Protein AF-A0A934T3K8-F1 (afdb_monomer)

InterPro domains:
  IPR008915 Peptidase M50 [PF02163] (15-102)

Mean predicted aligned error: 3.42 Å

Radius of gyration: 17.32 Å; Cα contacts (8 Å, |Δi|>4): 253; chains: 1; bounding box: 43×37×54 Å

pLDDT: mean 95.35, std 3.71, range [75.56, 98.81]

Sequence (171 aa):
MTFLKLALGLGLIWFIFAFLLVIHEYGHAWAMRRLGMRVDRIVIGTGPVLFRTGEDEFRLLPLIGMAISKDYAKASLEARAVAAAAGPAASLLLGLFLLLAYWLMPAWATLIAAKASLLLAAINLIPLPPFDGFTIVEASLARRGLRIDEGQRRQLFAIGIGTMVLLTLVL

Structure (mmCIF, N/CA/C/O backbone):
data_AF-A0A934T3K8-F1
#
_entry.id   AF-A0A934T3K8-F1
#
loop_
_atom_site.group_PDB
_atom_site.id
_atom_site.type_symbol
_atom_site.label_atom_id
_atom_site.label_alt_id
_atom_site.label_comp_id
_atom_site.label_asym_id
_atom_site.label_entity_id
_atom_site.label_seq_id
_atom_site.pdbx_PDB_ins_code
_atom_site.Cartn_x
_atom_site.Cartn_y
_atom_site.Cartn_z
_atom_site.occupancy
_atom_site.B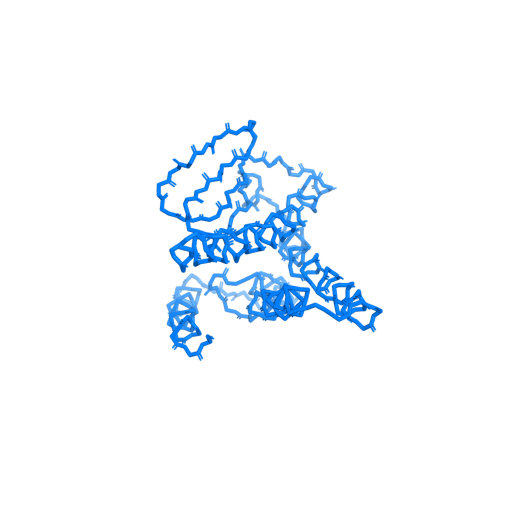_iso_or_equiv
_atom_site.auth_seq_id
_atom_site.auth_comp_id
_atom_site.auth_asym_id
_atom_site.auth_atom_id
_atom_site.pdbx_PDB_model_num
ATOM 1 N N . MET A 1 1 ? 23.163 5.063 -28.304 1.00 75.56 1 MET A N 1
ATOM 2 C CA . MET A 1 1 ? 22.525 3.767 -27.958 1.00 75.56 1 MET A CA 1
ATOM 3 C C . MET A 1 1 ? 22.451 3.517 -26.445 1.00 75.56 1 MET A C 1
ATOM 5 O O . MET A 1 1 ? 21.437 3.014 -25.984 1.00 75.56 1 MET A O 1
ATOM 9 N N . THR A 1 2 ? 23.463 3.908 -25.659 1.00 89.50 2 THR A N 1
ATOM 10 C CA . THR A 1 2 ? 23.487 3.759 -24.185 1.00 89.50 2 THR A CA 1
ATOM 11 C C . THR A 1 2 ? 22.398 4.556 -23.460 1.00 89.50 2 THR A C 1
ATOM 13 O O . THR A 1 2 ? 21.697 4.001 -22.623 1.00 89.50 2 THR A O 1
ATOM 16 N N . PHE A 1 3 ? 22.189 5.823 -23.835 1.00 91.88 3 PHE A N 1
ATOM 17 C CA . PHE A 1 3 ? 21.163 6.682 -23.229 1.00 91.88 3 PHE A CA 1
ATOM 18 C C . PHE A 1 3 ? 19.745 6.100 -23.352 1.00 91.88 3 PHE A C 1
ATOM 20 O O . PHE A 1 3 ? 19.020 6.023 -22.367 1.00 91.88 3 PHE A O 1
ATOM 27 N N . LEU A 1 4 ? 19.378 5.610 -24.541 1.00 92.19 4 LEU A N 1
ATOM 28 C CA . LEU A 1 4 ? 18.067 5.001 -24.777 1.00 92.19 4 LEU A CA 1
ATOM 29 C C . LEU A 1 4 ? 17.848 3.755 -23.904 1.00 92.19 4 LEU A C 1
ATOM 31 O O . LEU A 1 4 ? 16.783 3.599 -23.321 1.00 92.19 4 LEU A O 1
ATOM 35 N N . LYS A 1 5 ? 18.863 2.891 -23.767 1.00 90.12 5 LYS A N 1
ATOM 36 C CA . LYS A 1 5 ? 18.782 1.703 -22.901 1.00 90.12 5 LYS A CA 1
ATOM 37 C C . LYS A 1 5 ? 18.570 2.078 -21.432 1.00 90.12 5 LYS A C 1
ATOM 39 O O . LYS A 1 5 ? 17.767 1.440 -20.761 1.00 90.12 5 LYS A O 1
ATOM 44 N N . LEU A 1 6 ? 19.252 3.120 -20.952 1.00 91.25 6 LEU A N 1
ATOM 45 C CA . LEU A 1 6 ? 19.075 3.629 -19.590 1.00 91.25 6 LEU A CA 1
ATOM 46 C C . LEU A 1 6 ? 17.671 4.204 -19.378 1.00 91.25 6 LEU A C 1
ATOM 48 O O . LEU A 1 6 ? 17.013 3.848 -18.406 1.00 91.25 6 LEU A O 1
ATOM 52 N N . ALA A 1 7 ? 17.189 5.031 -20.308 1.00 93.12 7 ALA A N 1
ATOM 53 C CA . ALA A 1 7 ? 15.851 5.611 -20.236 1.00 93.12 7 ALA A CA 1
ATOM 54 C C . ALA A 1 7 ? 14.756 4.531 -20.218 1.00 93.12 7 ALA A C 1
ATOM 56 O O . ALA A 1 7 ? 13.848 4.587 -19.393 1.00 93.12 7 ALA A O 1
ATOM 57 N N . LEU A 1 8 ? 14.876 3.509 -21.072 1.00 92.88 8 LEU A N 1
ATOM 58 C CA . LEU A 1 8 ? 13.948 2.375 -21.096 1.00 92.88 8 LEU A CA 1
ATOM 59 C C . LEU A 1 8 ? 14.012 1.547 -19.805 1.00 92.88 8 LEU A C 1
ATOM 61 O O . LEU A 1 8 ? 12.973 1.147 -19.289 1.00 92.88 8 LEU A O 1
ATOM 65 N N . GLY A 1 9 ? 15.211 1.316 -19.262 1.00 92.69 9 GLY A N 1
ATOM 66 C CA . GLY A 1 9 ? 15.389 0.599 -17.998 1.00 92.69 9 GLY A CA 1
ATOM 67 C C . GLY A 1 9 ? 14.745 1.325 -16.815 1.00 92.69 9 GLY A C 1
ATOM 68 O O . GLY A 1 9 ? 13.982 0.720 -16.066 1.00 92.69 9 GLY A O 1
ATOM 69 N N . LEU A 1 10 ? 14.990 2.631 -16.684 1.00 93.19 10 LEU A N 1
ATOM 70 C CA . LEU A 1 10 ? 14.382 3.462 -15.640 1.00 93.19 10 LEU A CA 1
ATOM 71 C C . LEU A 1 10 ? 12.862 3.560 -15.807 1.00 93.19 10 LEU A C 1
ATOM 73 O O . LEU A 1 10 ? 12.135 3.448 -14.823 1.00 93.19 10 LEU A O 1
ATOM 77 N N . GLY A 1 11 ? 12.378 3.703 -17.044 1.00 95.50 11 GLY A N 1
ATOM 78 C CA . GLY A 1 11 ? 10.947 3.697 -17.348 1.00 95.50 11 GLY A CA 1
ATOM 79 C C . GLY A 1 11 ? 10.267 2.379 -16.970 1.00 95.50 11 GLY A C 1
ATOM 80 O O . GLY A 1 11 ? 9.181 2.390 -16.395 1.00 95.50 11 GLY A O 1
ATOM 81 N N . LEU A 1 12 ? 10.924 1.242 -17.217 1.00 95.75 12 LEU A N 1
ATOM 82 C CA . LEU A 1 12 ? 10.412 -0.070 -16.820 1.00 95.75 12 LEU A CA 1
ATOM 83 C C . LEU A 1 12 ? 10.366 -0.228 -15.297 1.00 95.75 12 LEU A C 1
ATOM 85 O O . LEU A 1 12 ? 9.363 -0.696 -14.766 1.00 95.75 12 LEU A O 1
ATOM 89 N N . ILE A 1 13 ? 11.419 0.188 -14.589 1.00 95.06 13 ILE A N 1
ATOM 90 C CA . ILE A 1 13 ? 11.452 0.164 -13.120 1.00 95.06 13 ILE A CA 1
ATOM 91 C C . ILE A 1 13 ? 10.317 1.020 -12.554 1.00 95.06 13 ILE A C 1
ATOM 93 O O . ILE A 1 13 ? 9.557 0.555 -11.707 1.00 95.06 13 ILE A O 1
ATOM 97 N N . TRP A 1 14 ? 10.161 2.241 -13.065 1.00 95.94 14 TRP A N 1
ATOM 98 C CA . TRP A 1 14 ? 9.079 3.138 -12.678 1.00 95.94 14 TRP A CA 1
ATOM 99 C C . TRP A 1 14 ? 7.705 2.485 -12.866 1.00 95.94 14 TRP A C 1
ATOM 101 O O . TRP A 1 14 ? 6.887 2.493 -11.947 1.00 95.94 14 TRP A O 1
ATOM 111 N N . PHE A 1 15 ? 7.478 1.861 -14.026 1.00 97.00 15 PHE A N 1
ATOM 112 C CA . PHE A 1 15 ? 6.218 1.187 -14.331 1.00 97.00 15 PHE A CA 1
ATOM 113 C C . PHE A 1 15 ? 5.952 0.009 -13.389 1.00 97.00 15 PHE A C 1
ATOM 115 O O . PHE A 1 15 ? 4.824 -0.151 -12.929 1.00 97.00 15 PHE A O 1
ATOM 122 N N . ILE A 1 16 ? 6.981 -0.778 -13.055 1.00 97.50 16 ILE A N 1
ATOM 123 C CA . ILE A 1 16 ? 6.872 -1.870 -12.080 1.00 97.50 16 ILE A CA 1
ATOM 124 C C . ILE A 1 16 ? 6.397 -1.318 -10.734 1.00 97.50 16 ILE A C 1
ATOM 126 O O . ILE A 1 16 ? 5.367 -1.760 -10.238 1.00 97.50 16 ILE A O 1
ATOM 130 N N . PHE A 1 17 ? 7.085 -0.329 -10.158 1.00 97.19 17 PHE A N 1
ATOM 131 C CA . PHE A 1 17 ? 6.705 0.216 -8.850 1.00 97.19 17 PHE A CA 1
ATOM 132 C C . PHE A 1 17 ? 5.311 0.856 -8.856 1.00 97.19 17 PHE A C 1
ATOM 134 O O . PHE A 1 17 ? 4.526 0.617 -7.938 1.00 97.19 17 PHE A O 1
ATOM 141 N N . ALA A 1 18 ? 4.965 1.605 -9.908 1.00 97.56 18 ALA A N 1
ATOM 142 C CA . ALA A 1 18 ? 3.631 2.182 -10.055 1.00 97.56 18 ALA A CA 1
ATOM 143 C C . ALA A 1 18 ? 2.550 1.090 -10.117 1.00 97.56 18 ALA A C 1
ATOM 145 O O . ALA A 1 18 ? 1.527 1.200 -9.446 1.00 97.56 18 ALA A O 1
ATOM 146 N N . PHE A 1 19 ? 2.793 0.013 -10.867 1.00 98.38 19 PHE A N 1
ATOM 147 C CA . PHE A 1 19 ? 1.878 -1.122 -10.967 1.00 98.38 19 PHE A CA 1
ATOM 148 C C . PHE A 1 19 ? 1.700 -1.851 -9.628 1.00 98.38 19 PHE A C 1
ATOM 150 O O . PHE A 1 19 ? 0.575 -2.171 -9.247 1.00 98.38 19 PHE A O 1
ATOM 157 N N . LEU A 1 20 ? 2.786 -2.077 -8.882 1.00 98.56 20 LEU A N 1
ATOM 158 C CA . LEU A 1 20 ? 2.720 -2.707 -7.561 1.00 98.56 20 LEU A CA 1
ATOM 159 C C . LEU A 1 20 ? 1.900 -1.872 -6.569 1.00 98.56 20 LEU A C 1
ATOM 161 O O . LEU A 1 20 ? 1.058 -2.427 -5.862 1.00 98.56 20 LEU A O 1
ATOM 165 N N . LEU A 1 21 ? 2.099 -0.547 -6.559 1.00 98.19 21 LEU A N 1
ATOM 166 C CA . LEU A 1 21 ? 1.293 0.370 -5.751 1.00 98.19 21 LEU A CA 1
ATOM 167 C C . LEU A 1 21 ? -0.176 0.356 -6.171 1.00 98.19 21 LEU A C 1
ATOM 169 O O . LEU A 1 21 ? -1.040 0.308 -5.306 1.00 98.19 21 LEU A O 1
ATOM 173 N N . VAL A 1 22 ? -0.480 0.336 -7.474 1.00 98.50 22 VAL A N 1
ATOM 174 C CA . VAL A 1 22 ? -1.869 0.213 -7.947 1.00 98.50 22 VAL A CA 1
ATOM 175 C C . VAL A 1 22 ? -2.526 -1.022 -7.346 1.00 98.50 22 VAL A C 1
ATOM 177 O O . VAL A 1 22 ? -3.590 -0.901 -6.750 1.00 98.50 22 VAL A O 1
ATOM 180 N N . ILE A 1 23 ? -1.896 -2.196 -7.442 1.00 98.75 23 ILE A N 1
ATOM 181 C CA . ILE A 1 23 ? -2.482 -3.430 -6.900 1.00 98.75 23 ILE A CA 1
ATOM 182 C C . ILE A 1 23 ? -2.655 -3.354 -5.376 1.00 98.75 23 ILE A C 1
ATOM 184 O O . ILE A 1 23 ? -3.680 -3.802 -4.860 1.00 98.75 23 ILE A O 1
ATOM 188 N N . HIS A 1 24 ? -1.699 -2.754 -4.665 1.00 98.69 24 HIS A N 1
ATOM 189 C CA . HIS A 1 24 ? -1.775 -2.544 -3.220 1.00 98.69 24 HIS A CA 1
ATOM 190 C C . HIS A 1 24 ? -2.952 -1.636 -2.826 1.00 98.69 24 HIS A C 1
ATOM 192 O O . HIS A 1 24 ? -3.851 -2.053 -2.094 1.00 98.69 24 HIS A O 1
ATOM 198 N N . GLU A 1 25 ? -3.008 -0.423 -3.377 1.00 98.62 25 GLU A N 1
ATOM 199 C CA . GLU A 1 25 ? -4.039 0.562 -3.041 1.00 98.62 25 GLU A CA 1
ATOM 200 C C . GLU A 1 25 ? -5.435 0.122 -3.487 1.00 98.62 25 GLU A C 1
ATOM 202 O O . GLU A 1 25 ? -6.430 0.351 -2.794 1.00 98.62 25 GLU A O 1
ATOM 207 N N . TYR A 1 26 ? -5.529 -0.582 -4.617 1.00 98.56 26 TYR A N 1
ATOM 208 C CA . TYR A 1 26 ? -6.790 -1.174 -5.048 1.00 98.56 26 TYR A CA 1
ATOM 209 C C . TYR A 1 26 ? -7.239 -2.327 -4.147 1.00 98.56 26 TYR A C 1
ATOM 211 O O . TYR A 1 26 ? -8.446 -2.536 -4.020 1.00 98.56 26 TYR A O 1
ATOM 219 N N . GLY A 1 27 ? -6.321 -3.034 -3.480 1.00 98.62 27 GLY A N 1
ATOM 220 C CA . GLY A 1 27 ? -6.653 -3.999 -2.431 1.00 98.62 27 GLY A CA 1
ATOM 221 C C . GLY A 1 27 ? -7.423 -3.335 -1.288 1.00 98.62 27 GLY A C 1
ATOM 222 O O . GLY A 1 27 ? -8.528 -3.771 -0.945 1.00 98.62 27 GLY A O 1
ATOM 223 N N . HIS A 1 28 ? -6.902 -2.220 -0.769 1.00 98.56 28 HIS A N 1
ATOM 224 C CA . HIS A 1 28 ? -7.598 -1.403 0.229 1.00 98.56 28 HIS A CA 1
ATOM 225 C C . HIS A 1 28 ? -8.948 -0.900 -0.282 1.00 98.56 28 HIS A C 1
ATOM 227 O O . HIS A 1 28 ? -9.977 -1.127 0.356 1.00 98.56 28 HIS A O 1
ATOM 233 N N . ALA A 1 29 ? -8.962 -0.252 -1.450 1.00 98.56 29 ALA A N 1
ATOM 234 C CA . ALA A 1 29 ? -10.168 0.331 -2.029 1.00 98.56 29 ALA A CA 1
ATOM 235 C C . ALA A 1 29 ? -11.261 -0.723 -2.268 1.00 98.56 29 ALA A C 1
ATOM 237 O O . ALA A 1 29 ? -12.443 -0.471 -2.024 1.00 98.56 29 ALA A O 1
ATOM 238 N N . TRP A 1 30 ? -10.883 -1.924 -2.711 1.00 98.56 30 TRP A N 1
ATOM 239 C CA . TRP A 1 30 ? -11.807 -3.040 -2.880 1.00 98.56 30 TRP A CA 1
ATOM 240 C C . TRP A 1 30 ? -12.452 -3.440 -1.552 1.00 98.56 30 TRP A C 1
ATOM 242 O O . TRP A 1 30 ? -13.681 -3.509 -1.470 1.00 98.56 30 TRP A O 1
ATOM 252 N N . ALA A 1 31 ? -11.655 -3.645 -0.501 1.00 98.62 31 ALA A N 1
ATOM 253 C CA . ALA A 1 31 ? -12.179 -4.001 0.814 1.00 98.62 31 ALA A CA 1
ATOM 254 C C . ALA A 1 31 ? -13.054 -2.883 1.397 1.00 98.62 31 ALA A C 1
ATOM 256 O O . ALA A 1 31 ? -14.132 -3.164 1.921 1.00 98.62 31 ALA A O 1
ATOM 257 N N . MET A 1 32 ? -12.656 -1.618 1.230 1.00 98.44 32 MET A N 1
ATOM 258 C CA . MET A 1 32 ? -13.455 -0.467 1.652 1.00 98.44 32 MET A CA 1
ATOM 259 C C . MET A 1 32 ? -14.849 -0.478 1.015 1.00 98.44 32 MET A C 1
ATOM 261 O O . MET A 1 32 ? -15.852 -0.425 1.728 1.00 98.44 32 MET A O 1
ATOM 265 N N . ARG A 1 33 ? -14.921 -0.637 -0.314 1.00 98.06 33 ARG A N 1
ATOM 266 C CA . ARG A 1 33 ? -16.192 -0.703 -1.056 1.00 98.06 33 ARG A CA 1
ATOM 267 C C . ARG A 1 33 ? -17.064 -1.872 -0.594 1.00 98.06 33 ARG A C 1
ATOM 269 O O . ARG A 1 33 ? -18.272 -1.715 -0.443 1.00 98.06 33 ARG A O 1
ATOM 276 N N . ARG A 1 34 ? -16.467 -3.041 -0.325 1.00 98.31 34 ARG A N 1
ATOM 277 C CA . ARG A 1 34 ? -17.188 -4.222 0.193 1.00 98.31 34 ARG A CA 1
ATOM 278 C C . ARG A 1 34 ? -17.738 -4.029 1.604 1.00 98.31 34 ARG A C 1
ATOM 280 O O . ARG A 1 34 ? -18.741 -4.645 1.943 1.00 98.31 34 ARG A O 1
ATOM 287 N N . LEU A 1 35 ? -17.106 -3.173 2.399 1.00 97.94 35 LEU A N 1
ATOM 288 C CA . LEU A 1 35 ? -17.539 -2.805 3.747 1.00 97.94 35 LEU A CA 1
ATOM 289 C C . LEU A 1 35 ? -18.515 -1.615 3.755 1.00 97.94 35 LEU A C 1
ATOM 291 O O . LEU A 1 35 ? -18.839 -1.100 4.822 1.00 97.94 35 LEU A O 1
ATOM 295 N N . GLY A 1 36 ? -18.979 -1.168 2.583 1.00 97.19 36 GLY A N 1
ATOM 296 C CA . GLY A 1 36 ? -19.940 -0.072 2.451 1.00 97.19 36 GLY A CA 1
ATOM 297 C C . GLY A 1 36 ? -19.335 1.329 2.576 1.00 97.19 36 GLY A C 1
ATOM 298 O O . GLY A 1 36 ? -20.084 2.298 2.643 1.00 97.19 36 GLY A O 1
ATOM 299 N N . MET A 1 37 ? -18.005 1.458 2.597 1.00 97.88 37 MET A N 1
ATOM 300 C CA . MET A 1 37 ? -17.331 2.759 2.569 1.00 97.88 37 MET A CA 1
ATOM 301 C C . MET A 1 37 ? -17.215 3.270 1.132 1.00 97.88 37 MET A C 1
ATOM 303 O O . MET A 1 37 ? -16.871 2.515 0.216 1.00 97.88 37 MET A O 1
ATOM 307 N N . ARG A 1 38 ? -17.424 4.574 0.929 1.00 97.06 38 ARG A N 1
ATOM 308 C CA . ARG A 1 38 ? -17.116 5.219 -0.350 1.00 97.06 38 ARG A CA 1
ATOM 309 C C . ARG A 1 38 ? -15.617 5.490 -0.455 1.00 97.06 38 ARG A C 1
ATOM 311 O O . ARG A 1 38 ? -15.037 6.077 0.453 1.00 97.06 38 ARG A O 1
ATOM 318 N N . VAL A 1 39 ? -14.999 5.117 -1.571 1.00 97.94 39 VAL A N 1
ATOM 319 C CA . VAL A 1 39 ? -13.617 5.509 -1.888 1.00 97.94 39 VAL A CA 1
ATOM 320 C C . VAL A 1 39 ? -13.665 6.866 -2.585 1.00 97.94 39 VAL A C 1
ATOM 322 O O . VAL A 1 39 ? -14.354 7.029 -3.584 1.00 97.94 39 VAL A O 1
ATOM 325 N N . ASP A 1 40 ? -13.003 7.870 -2.015 1.00 97.62 40 ASP A N 1
ATOM 326 C CA . ASP A 1 40 ? -13.014 9.240 -2.537 1.00 97.62 40 ASP A CA 1
ATOM 327 C C . ASP A 1 40 ? -11.835 9.512 -3.474 1.00 97.62 40 ASP A C 1
ATOM 329 O O . ASP A 1 40 ? -11.950 10.330 -4.390 1.00 97.62 40 ASP A O 1
ATOM 333 N N . ARG A 1 41 ? -10.681 8.892 -3.201 1.00 97.88 41 ARG A N 1
ATOM 334 C CA . ARG A 1 41 ? -9.467 9.043 -4.007 1.00 97.88 41 ARG A CA 1
ATOM 335 C C . ARG A 1 41 ? -8.521 7.867 -3.810 1.00 97.88 41 ARG A C 1
ATOM 337 O O . ARG A 1 41 ? -8.355 7.406 -2.685 1.00 97.88 41 ARG A O 1
ATOM 344 N N . ILE A 1 42 ? -7.850 7.457 -4.876 1.00 98.38 42 ILE A N 1
ATOM 345 C CA . ILE A 1 42 ? -6.730 6.519 -4.859 1.00 98.38 42 ILE A CA 1
ATOM 346 C C . ILE A 1 42 ? -5.513 7.270 -5.394 1.00 98.38 42 ILE A C 1
ATOM 348 O O . ILE A 1 42 ? -5.481 7.686 -6.549 1.00 98.38 42 ILE A O 1
ATOM 352 N N . VAL A 1 43 ? -4.526 7.515 -4.538 1.00 98.31 43 VAL A N 1
ATOM 353 C CA . VAL A 1 43 ? -3.295 8.219 -4.908 1.00 98.31 43 VAL A CA 1
ATOM 354 C C . VAL A 1 43 ? -2.194 7.196 -5.124 1.00 98.31 43 VAL A C 1
ATOM 356 O O . VAL A 1 43 ? -1.890 6.427 -4.219 1.00 98.31 43 VAL A O 1
ATOM 359 N N . ILE A 1 44 ? -1.576 7.221 -6.301 1.00 98.12 44 ILE A N 1
ATOM 360 C CA . ILE A 1 44 ? -0.446 6.367 -6.658 1.00 98.12 44 ILE A CA 1
ATOM 361 C C . ILE A 1 44 ? 0.796 7.243 -6.794 1.00 98.12 44 ILE A C 1
ATOM 363 O O . ILE A 1 44 ? 0.939 8.010 -7.750 1.00 98.12 44 ILE A O 1
ATOM 367 N N . GLY A 1 45 ? 1.706 7.126 -5.833 1.00 96.25 45 GLY A N 1
ATOM 368 C CA . GLY A 1 45 ? 2.968 7.850 -5.803 1.00 96.25 45 GLY A CA 1
ATOM 369 C C . GLY A 1 45 ? 2.936 9.166 -5.019 1.00 96.25 45 GLY A C 1
ATOM 370 O O . GLY A 1 45 ? 1.967 9.532 -4.356 1.00 96.25 45 GLY A O 1
ATOM 371 N N . THR A 1 46 ? 4.032 9.915 -5.124 1.00 95.50 46 THR A N 1
ATOM 372 C CA . THR A 1 46 ? 4.288 11.209 -4.484 1.00 95.50 46 THR A CA 1
ATOM 373 C C . THR A 1 46 ? 4.883 12.208 -5.483 1.00 95.50 46 THR A C 1
ATOM 375 O O . THR A 1 46 ? 5.217 11.868 -6.620 1.00 95.50 46 THR A O 1
ATOM 378 N N . GLY A 1 47 ? 4.990 13.477 -5.077 1.00 94.94 47 GLY A N 1
ATOM 379 C CA . GLY A 1 47 ? 5.503 14.549 -5.934 1.00 94.94 47 GLY A CA 1
ATOM 380 C C . GLY A 1 47 ? 4.450 15.123 -6.896 1.00 94.94 47 GLY A C 1
ATOM 381 O O . GLY A 1 47 ? 3.247 15.041 -6.605 1.00 94.94 47 GLY A O 1
ATOM 382 N N . PRO A 1 48 ? 4.881 15.749 -8.011 1.00 97.12 48 PRO A N 1
ATOM 383 C CA . PRO A 1 48 ? 3.987 16.373 -8.984 1.00 97.12 48 PRO A CA 1
ATOM 384 C C . PRO A 1 48 ? 2.950 15.393 -9.535 1.00 97.12 48 PRO A C 1
ATOM 386 O O . PRO A 1 48 ? 3.252 14.225 -9.782 1.00 97.12 48 PRO A O 1
ATOM 389 N N . VAL A 1 49 ? 1.726 15.882 -9.735 1.00 97.56 49 VAL A N 1
ATOM 390 C CA . VAL A 1 49 ? 0.650 15.111 -10.368 1.00 97.56 49 VAL A CA 1
ATOM 391 C C . VAL A 1 49 ? 0.966 14.960 -11.851 1.00 97.56 49 VAL A C 1
ATOM 393 O O . VAL A 1 49 ? 1.202 15.957 -12.528 1.00 97.56 49 VAL A O 1
ATOM 396 N N . LEU A 1 50 ? 0.955 13.723 -12.341 1.00 97.06 50 LEU A N 1
ATOM 397 C CA . LEU A 1 50 ? 1.080 13.423 -13.765 1.00 97.06 50 LEU A CA 1
ATOM 398 C C . LEU A 1 50 ? -0.281 13.539 -14.444 1.00 97.06 50 LEU A C 1
ATOM 400 O O . LEU A 1 50 ? -0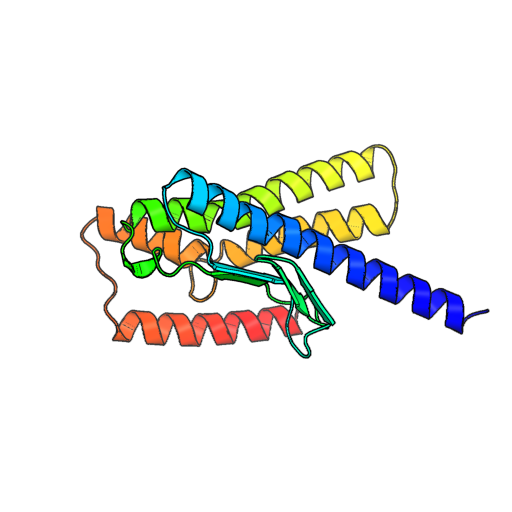.439 14.280 -15.409 1.00 97.06 50 LEU A O 1
ATOM 404 N N . PHE A 1 51 ? -1.273 12.822 -13.916 1.00 96.94 51 PHE A N 1
ATOM 405 C CA . PHE A 1 51 ? -2.644 12.857 -14.410 1.00 96.94 51 PHE A CA 1
ATOM 406 C C . PHE A 1 51 ? -3.635 12.399 -13.334 1.00 96.94 51 PHE A C 1
ATOM 408 O O . PHE A 1 51 ? -3.266 11.793 -12.325 1.00 96.94 51 PHE A O 1
ATOM 415 N N . ARG A 1 52 ? -4.915 12.703 -13.563 1.00 97.31 52 ARG A N 1
ATOM 416 C CA . ARG A 1 52 ? -6.047 12.243 -12.752 1.00 97.31 52 ARG A CA 1
ATOM 417 C C . ARG A 1 52 ? -7.110 11.642 -13.655 1.00 97.31 52 ARG A C 1
ATOM 419 O O . ARG A 1 52 ? -7.388 12.203 -14.713 1.00 97.31 52 ARG A O 1
ATOM 426 N N . THR A 1 53 ? -7.714 10.543 -13.225 1.00 96.00 53 THR A N 1
ATOM 427 C CA . THR A 1 53 ? -8.818 9.895 -13.937 1.00 96.00 53 THR A CA 1
ATOM 428 C C . THR A 1 53 ? -9.819 9.334 -12.933 1.00 96.00 53 THR A C 1
ATOM 430 O O . THR A 1 53 ? -9.505 8.429 -12.171 1.00 96.00 53 THR A O 1
ATOM 433 N N . GLY A 1 54 ? -11.026 9.902 -12.884 1.00 95.06 54 GLY A N 1
ATOM 434 C CA . GLY A 1 54 ? -12.030 9.510 -11.890 1.00 95.06 54 GLY A CA 1
ATOM 435 C C . GLY A 1 54 ? -11.528 9.669 -10.448 1.00 95.06 54 GLY A C 1
ATOM 436 O O . GLY A 1 54 ? -11.214 10.779 -10.017 1.00 95.06 54 GLY A O 1
ATOM 437 N N . GLU A 1 55 ? -11.476 8.555 -9.713 1.00 95.00 55 GLU A N 1
ATOM 438 C CA . GLU A 1 55 ? -10.969 8.487 -8.334 1.00 95.00 55 GLU A CA 1
ATOM 439 C C . GLU A 1 55 ? -9.431 8.405 -8.271 1.00 95.00 55 GLU A C 1
ATOM 441 O O . GLU A 1 55 ? -8.859 8.633 -7.206 1.00 95.00 55 GLU A O 1
ATOM 446 N N . ASP A 1 56 ? -8.748 8.126 -9.385 1.00 97.75 56 ASP A N 1
ATOM 447 C CA . ASP A 1 56 ? -7.306 7.887 -9.413 1.00 97.75 56 ASP A CA 1
ATOM 448 C C . ASP A 1 56 ? -6.486 9.166 -9.631 1.00 97.75 56 ASP A C 1
ATOM 450 O O . ASP A 1 56 ? -6.769 9.990 -10.508 1.00 97.75 56 ASP A O 1
ATOM 454 N N . GLU A 1 57 ? -5.401 9.301 -8.872 1.00 98.12 57 GLU A N 1
ATOM 455 C CA . GLU A 1 57 ? -4.397 10.353 -9.005 1.00 98.12 57 GLU A CA 1
ATOM 456 C C . GLU A 1 57 ? -2.996 9.742 -9.080 1.00 98.12 57 GLU A C 1
ATOM 458 O O . GLU A 1 57 ? -2.466 9.260 -8.080 1.00 98.12 57 GLU A O 1
ATOM 463 N N . PHE A 1 58 ? -2.375 9.813 -10.257 1.00 97.88 58 PHE A N 1
ATOM 464 C CA . PHE A 1 58 ? -1.020 9.315 -10.481 1.00 97.88 58 PHE A CA 1
ATOM 465 C C . PHE A 1 58 ? -0.007 10.447 -10.352 1.00 97.88 58 PHE A C 1
ATOM 467 O O . PHE A 1 58 ? -0.166 11.526 -10.935 1.00 97.88 58 PHE A O 1
ATOM 474 N N . ARG A 1 59 ? 1.058 10.198 -9.593 1.00 97.81 59 ARG A N 1
ATOM 475 C CA . ARG A 1 59 ? 2.135 11.153 -9.329 1.00 97.81 59 ARG A CA 1
ATOM 476 C C . ARG A 1 59 ? 3.480 10.620 -9.806 1.00 97.81 59 ARG A C 1
ATOM 478 O O . ARG A 1 59 ? 3.643 9.433 -10.074 1.00 97.81 59 ARG A O 1
ATOM 485 N N . LEU A 1 60 ? 4.441 11.529 -9.932 1.00 96.62 60 LEU A N 1
ATOM 486 C CA . LEU A 1 60 ? 5.726 11.255 -10.568 1.00 96.62 60 LEU A CA 1
ATOM 487 C C . LEU A 1 60 ? 6.550 10.167 -9.867 1.00 96.62 60 LEU A C 1
ATOM 489 O O . LEU A 1 60 ? 7.237 9.420 -10.552 1.00 96.62 60 LEU A O 1
ATOM 493 N N . LEU A 1 61 ? 6.534 10.081 -8.537 1.00 95.75 61 LEU A N 1
ATOM 494 C CA . LEU A 1 61 ? 7.405 9.168 -7.791 1.00 95.75 61 LEU A CA 1
ATOM 495 C C . LEU A 1 61 ? 6.592 8.009 -7.198 1.00 95.75 61 LEU A C 1
ATOM 497 O O . LEU A 1 61 ? 5.886 8.227 -6.217 1.00 95.75 61 LEU A O 1
ATOM 501 N N . PRO A 1 62 ? 6.673 6.777 -7.728 1.00 94.12 62 PRO A N 1
ATOM 502 C CA . PRO A 1 62 ? 5.852 5.651 -7.287 1.00 94.12 62 PRO A CA 1
ATOM 503 C C . PRO A 1 62 ? 6.430 5.017 -6.012 1.00 94.12 62 PRO A C 1
ATOM 505 O O . PRO A 1 62 ? 6.889 3.881 -6.022 1.00 94.12 62 PRO A O 1
ATOM 508 N N . LEU A 1 63 ? 6.445 5.783 -4.918 1.00 89.69 63 LEU A N 1
ATOM 509 C CA . LEU A 1 63 ? 7.041 5.385 -3.638 1.00 89.69 63 LEU A CA 1
ATOM 510 C C . LEU A 1 63 ? 6.002 5.113 -2.545 1.00 89.69 63 LEU A C 1
ATOM 512 O O . LEU A 1 63 ? 6.167 4.187 -1.763 1.00 89.69 63 LEU A O 1
ATOM 516 N N . ILE A 1 64 ? 4.944 5.924 -2.483 1.00 91.81 64 ILE A N 1
ATOM 517 C CA . ILE A 1 64 ? 3.890 5.847 -1.460 1.00 91.81 64 ILE A CA 1
ATOM 518 C C . ILE A 1 64 ? 2.541 5.903 -2.172 1.00 91.81 64 ILE A C 1
ATOM 520 O O . ILE A 1 64 ? 2.408 6.647 -3.142 1.00 91.81 64 ILE A O 1
ATOM 524 N N . GLY A 1 65 ? 1.554 5.146 -1.702 1.00 95.12 65 GLY A N 1
ATOM 525 C CA . GLY A 1 65 ? 0.171 5.224 -2.162 1.00 95.12 65 GLY A CA 1
ATOM 526 C C . GLY A 1 65 ? -0.791 5.532 -1.016 1.00 95.12 65 GLY A C 1
ATOM 527 O O . GLY A 1 65 ? -0.407 5.497 0.153 1.00 95.12 65 GLY A O 1
ATOM 528 N N . MET A 1 66 ? -2.016 5.940 -1.359 1.00 96.94 66 MET A N 1
ATOM 529 C CA . MET A 1 66 ? -3.091 6.153 -0.386 1.00 96.94 66 MET A CA 1
ATOM 530 C C . MET A 1 66 ? -4.473 5.885 -0.992 1.00 96.94 66 MET A C 1
ATOM 532 O O . MET A 1 66 ? -4.908 6.613 -1.890 1.00 96.94 66 MET A O 1
ATOM 536 N N . ALA A 1 67 ? -5.221 4.949 -0.414 1.00 97.50 67 ALA A N 1
ATOM 537 C CA . ALA A 1 67 ? -6.668 4.831 -0.578 1.00 97.50 67 ALA A CA 1
ATOM 538 C C . ALA A 1 67 ? -7.407 5.690 0.468 1.00 97.50 67 ALA A C 1
ATOM 540 O O . ALA A 1 67 ? -7.366 5.430 1.671 1.00 97.50 67 ALA A O 1
ATOM 541 N N . ILE A 1 68 ? -8.099 6.735 0.013 1.00 97.44 68 ILE A N 1
ATOM 542 C CA . ILE A 1 68 ? -8.744 7.738 0.867 1.00 97.44 68 ILE A CA 1
ATOM 543 C C . ILE A 1 68 ? -10.258 7.527 0.869 1.00 97.44 68 ILE A C 1
ATOM 545 O O . ILE A 1 68 ? -10.896 7.499 -0.184 1.00 97.44 68 ILE A O 1
ATOM 549 N N . SER A 1 69 ? -10.839 7.461 2.068 1.00 97.44 69 SER A N 1
ATOM 550 C CA . SER A 1 69 ? -12.284 7.421 2.294 1.00 97.44 69 SER A CA 1
ATOM 551 C C . SER A 1 69 ? -12.671 8.286 3.496 1.00 97.44 69 SER A C 1
ATOM 553 O O . SER A 1 69 ? -12.136 8.121 4.594 1.00 97.44 69 SER A O 1
ATOM 555 N N . LYS A 1 70 ? -13.640 9.188 3.320 1.00 96.38 70 LYS A N 1
ATOM 556 C CA . LYS A 1 70 ? -14.238 9.991 4.403 1.00 96.38 70 LYS A CA 1
ATOM 557 C C . LYS A 1 70 ? -15.033 9.148 5.398 1.00 96.38 70 LYS A C 1
ATOM 559 O O . LYS A 1 70 ? -15.214 9.562 6.544 1.00 96.38 70 LYS A O 1
ATOM 564 N N . ASP A 1 71 ? -15.495 7.975 4.976 1.00 96.38 71 ASP A N 1
ATOM 565 C CA . ASP A 1 71 ? -16.238 7.047 5.827 1.00 96.38 71 ASP A CA 1
ATOM 566 C C . ASP A 1 71 ? -15.305 6.211 6.712 1.00 96.38 71 ASP A C 1
ATOM 568 O O . ASP A 1 71 ? -15.743 5.669 7.727 1.00 96.38 71 ASP A O 1
ATOM 572 N N . TYR A 1 72 ? -14.004 6.179 6.401 1.00 94.44 72 TYR A N 1
ATOM 573 C CA . TYR A 1 72 ? -13.014 5.374 7.117 1.00 94.44 72 TYR A CA 1
ATOM 574 C C . TYR A 1 72 ? -12.961 5.676 8.617 1.00 94.44 72 TYR A C 1
ATOM 576 O O . TYR A 1 72 ? -12.897 4.762 9.433 1.00 94.44 72 TYR A O 1
ATOM 584 N N . ALA A 1 73 ? -13.039 6.952 9.007 1.00 91.94 73 ALA A N 1
ATOM 585 C CA . ALA A 1 73 ? -13.009 7.352 10.415 1.00 91.94 73 ALA A CA 1
ATOM 586 C C . ALA A 1 73 ? -14.290 6.980 11.185 1.00 91.94 73 ALA A C 1
ATOM 588 O O . ALA A 1 73 ? -14.252 6.856 12.407 1.00 91.94 73 ALA A O 1
ATOM 589 N N . LYS A 1 74 ? -15.415 6.807 10.478 1.00 94.06 74 LYS A N 1
ATOM 590 C CA . LYS A 1 74 ? -16.714 6.425 11.055 1.00 94.06 74 LYS A CA 1
ATOM 591 C C . LYS A 1 74 ? -16.886 4.908 11.136 1.00 94.06 74 LYS A C 1
ATOM 593 O O . LYS A 1 74 ? -17.742 4.431 11.877 1.00 94.06 74 LYS A O 1
ATOM 598 N N . ALA A 1 75 ? -16.107 4.160 10.357 1.00 95.19 75 ALA A N 1
ATOM 599 C CA . ALA A 1 75 ? -16.156 2.709 10.323 1.00 95.19 75 ALA A CA 1
ATOM 600 C C . ALA A 1 75 ? -15.666 2.090 11.642 1.00 95.19 75 ALA A C 1
ATOM 602 O O . ALA A 1 75 ? -14.831 2.653 12.358 1.00 95.19 75 ALA A O 1
ATOM 603 N N . SER A 1 76 ? -16.168 0.892 11.951 1.00 95.44 76 SER A N 1
ATOM 604 C CA . SER A 1 76 ? -15.696 0.126 13.105 1.00 95.44 76 SER A CA 1
ATOM 605 C C . SER A 1 76 ? -14.201 -0.191 12.977 1.00 95.44 76 SER A C 1
ATOM 607 O O . SER A 1 76 ? -13.662 -0.302 11.873 1.00 95.44 76 SER A O 1
ATOM 609 N N . LEU A 1 77 ? -13.515 -0.379 14.110 1.00 93.50 77 LEU A N 1
ATOM 610 C CA . LEU A 1 77 ? -12.095 -0.763 14.112 1.00 93.50 77 LEU A CA 1
ATOM 611 C C . LEU A 1 77 ? -11.847 -2.055 13.322 1.00 93.50 77 LEU A C 1
ATOM 613 O O . LEU A 1 77 ? -10.819 -2.192 12.672 1.00 93.50 77 LEU A O 1
ATOM 617 N N . GLU A 1 78 ? -12.808 -2.975 13.335 1.00 94.81 78 GLU A N 1
ATOM 618 C CA . GLU A 1 78 ? -12.727 -4.239 12.607 1.00 94.81 78 GLU A CA 1
ATOM 619 C C . GLU A 1 78 ? -12.823 -4.032 11.096 1.00 94.81 78 GLU A C 1
ATOM 621 O O . GLU A 1 78 ? -12.009 -4.573 10.354 1.00 94.81 78 GLU A O 1
ATOM 626 N N . ALA A 1 79 ? -13.760 -3.197 10.636 1.00 97.06 79 ALA A N 1
ATOM 627 C CA . ALA A 1 79 ? -13.870 -2.842 9.226 1.00 97.06 79 ALA A CA 1
ATOM 628 C C . ALA A 1 79 ? -12.599 -2.129 8.737 1.00 97.06 79 ALA A C 1
ATOM 630 O O . ALA A 1 79 ? -12.073 -2.447 7.672 1.00 97.06 79 ALA A O 1
ATOM 631 N N . ARG A 1 80 ? -12.050 -1.219 9.549 1.00 97.25 80 ARG A N 1
ATOM 632 C CA . ARG A 1 80 ? -10.774 -0.551 9.258 1.00 97.25 80 ARG A CA 1
ATOM 633 C C . ARG A 1 80 ? -9.613 -1.541 9.192 1.00 97.25 80 ARG A C 1
ATOM 635 O O . ARG A 1 80 ? -8.811 -1.455 8.273 1.00 97.25 80 ARG A O 1
ATOM 642 N N . ALA A 1 81 ? -9.542 -2.507 10.106 1.00 97.38 81 ALA A N 1
ATOM 643 C CA . ALA A 1 81 ? -8.515 -3.548 10.082 1.00 97.38 81 ALA A CA 1
ATOM 644 C C . ALA A 1 81 ? -8.620 -4.452 8.847 1.00 97.38 81 ALA A C 1
ATOM 646 O O . ALA A 1 81 ? -7.598 -4.777 8.252 1.00 97.38 81 ALA A O 1
ATOM 647 N N . VAL A 1 82 ? -9.835 -4.820 8.423 1.00 98.12 82 VAL A N 1
ATOM 648 C CA . VAL A 1 82 ? -10.049 -5.583 7.181 1.00 98.12 82 VAL A CA 1
ATOM 649 C C . VAL A 1 82 ? -9.609 -4.771 5.964 1.00 98.12 82 VAL A C 1
ATOM 651 O O . VAL A 1 82 ? -8.903 -5.296 5.106 1.00 98.12 82 VAL A O 1
ATOM 654 N N . ALA A 1 83 ? -9.977 -3.489 5.900 1.00 98.12 83 ALA A N 1
ATOM 655 C CA . ALA A 1 83 ? -9.541 -2.603 4.827 1.00 98.12 83 ALA A CA 1
ATOM 656 C C . ALA A 1 83 ? -8.012 -2.442 4.803 1.00 98.12 83 ALA A C 1
ATOM 658 O O . ALA A 1 83 ? -7.417 -2.587 3.741 1.00 98.12 83 ALA A O 1
ATOM 659 N N . ALA A 1 84 ? -7.375 -2.220 5.956 1.00 97.88 84 ALA A N 1
ATOM 660 C CA . ALA A 1 84 ? -5.922 -2.107 6.089 1.00 97.88 84 ALA A CA 1
ATOM 661 C C . ALA A 1 84 ? -5.194 -3.415 5.727 1.00 97.88 84 ALA A C 1
ATOM 663 O O . ALA A 1 84 ? -4.166 -3.389 5.073 1.00 97.88 84 ALA A O 1
ATOM 664 N N . ALA A 1 85 ? -5.735 -4.586 6.065 1.00 98.31 85 ALA A N 1
ATOM 665 C CA . ALA A 1 85 ? -5.109 -5.861 5.705 1.00 98.31 85 ALA A CA 1
ATOM 666 C C . ALA A 1 85 ? -5.150 -6.163 4.195 1.00 98.31 85 ALA A C 1
ATOM 668 O O . ALA A 1 85 ? -4.324 -6.930 3.693 1.00 98.31 85 ALA A O 1
ATOM 669 N N . ALA A 1 86 ? -6.108 -5.588 3.466 1.00 98.56 86 ALA A N 1
ATOM 670 C CA . ALA A 1 86 ? -6.365 -5.947 2.078 1.00 98.56 86 ALA A CA 1
ATOM 671 C C . ALA A 1 86 ? -5.252 -5.520 1.107 1.00 98.56 86 ALA A C 1
ATOM 673 O O . ALA A 1 86 ? -4.965 -6.268 0.173 1.00 98.56 86 ALA A O 1
ATOM 674 N N . GLY A 1 87 ? -4.597 -4.376 1.329 1.00 98.44 87 GLY A N 1
ATOM 675 C CA . GLY A 1 87 ? -3.461 -3.934 0.509 1.00 98.44 87 GLY A CA 1
ATOM 676 C C . GLY A 1 87 ? -2.246 -4.859 0.626 1.00 98.44 87 GLY A C 1
ATOM 677 O O . GLY A 1 87 ? -1.838 -5.448 -0.381 1.00 98.44 87 GLY A O 1
ATOM 678 N N . PRO A 1 88 ? -1.712 -5.108 1.839 1.00 98.62 88 PRO A N 1
ATOM 679 C CA . PRO A 1 88 ? -0.638 -6.074 2.052 1.00 98.62 88 PRO A CA 1
ATOM 680 C C . PRO A 1 88 ? -0.985 -7.479 1.553 1.00 98.62 88 PRO A C 1
ATOM 682 O O . PRO A 1 88 ? -0.131 -8.144 0.967 1.00 98.62 88 PRO A O 1
ATOM 685 N N . ALA A 1 89 ? -2.235 -7.928 1.721 1.00 98.75 89 ALA A N 1
ATOM 686 C CA . ALA A 1 89 ? -2.686 -9.211 1.185 1.00 98.75 89 ALA A CA 1
ATOM 687 C C . ALA A 1 89 ? -2.635 -9.246 -0.353 1.00 98.75 89 ALA A C 1
ATOM 689 O O . ALA A 1 89 ? -2.129 -10.214 -0.921 1.00 98.75 89 ALA A O 1
ATOM 690 N N . ALA A 1 90 ? -3.097 -8.192 -1.034 1.00 98.81 90 ALA A N 1
ATOM 691 C CA . ALA A 1 90 ? -3.014 -8.082 -2.490 1.00 98.81 90 ALA A CA 1
ATOM 692 C C . ALA A 1 90 ? -1.554 -8.098 -2.977 1.00 98.81 90 ALA A C 1
ATOM 694 O O . ALA A 1 90 ? -1.219 -8.839 -3.903 1.00 98.81 90 ALA A O 1
ATOM 695 N N . SER A 1 91 ? -0.666 -7.354 -2.311 1.00 98.75 91 SER A N 1
ATOM 696 C CA . SER A 1 91 ? 0.771 -7.341 -2.614 1.00 98.75 91 SER A CA 1
ATOM 697 C C . SER A 1 91 ? 1.454 -8.684 -2.352 1.00 98.75 91 SER A C 1
ATOM 699 O O . SER A 1 91 ? 2.306 -9.099 -3.139 1.00 98.75 91 SER A O 1
ATOM 701 N N . LEU A 1 92 ? 1.073 -9.397 -1.290 1.00 98.75 92 LEU A N 1
ATOM 702 C CA . LEU A 1 92 ? 1.590 -10.733 -1.003 1.00 98.75 92 LEU A CA 1
ATOM 703 C C . LEU A 1 92 ? 1.176 -11.721 -2.099 1.00 98.75 92 LEU A C 1
ATOM 705 O O . LEU A 1 92 ? 2.031 -12.407 -2.658 1.00 98.75 92 LEU A O 1
ATOM 709 N N . LEU A 1 93 ? -0.114 -11.759 -2.446 1.00 98.75 93 LEU A N 1
ATOM 710 C CA . LEU A 1 93 ? -0.639 -12.643 -3.490 1.00 98.75 93 LEU A CA 1
ATOM 711 C C . LEU A 1 93 ? 0.011 -12.360 -4.847 1.00 98.75 93 LEU A C 1
ATOM 713 O O . LEU A 1 93 ? 0.447 -13.293 -5.524 1.00 98.75 93 LEU A O 1
ATOM 717 N N . LEU A 1 94 ? 0.137 -11.083 -5.219 1.00 98.75 94 LEU A N 1
ATOM 718 C CA . LEU A 1 94 ? 0.827 -10.684 -6.441 1.00 98.75 94 LEU A CA 1
ATOM 719 C C . LEU A 1 94 ? 2.303 -11.097 -6.414 1.00 98.75 94 LEU A C 1
ATOM 721 O O . LEU A 1 94 ? 2.807 -11.625 -7.400 1.00 98.75 94 LEU A O 1
ATOM 725 N N . GLY A 1 95 ? 2.996 -10.895 -5.293 1.00 98.62 95 GLY A N 1
ATOM 726 C CA . GLY A 1 95 ? 4.404 -11.254 -5.151 1.00 98.62 95 GLY A CA 1
ATOM 727 C C . GLY A 1 95 ? 4.650 -12.753 -5.310 1.00 98.62 95 GLY A C 1
ATOM 728 O O . GLY A 1 95 ? 5.556 -13.152 -6.039 1.00 98.62 95 GLY A O 1
ATOM 729 N N . LEU A 1 96 ? 3.805 -13.588 -4.698 1.00 98.56 96 LEU A N 1
ATOM 730 C CA . LEU A 1 96 ? 3.855 -15.045 -4.852 1.00 98.56 96 LEU A CA 1
ATOM 731 C C . LEU A 1 96 ? 3.551 -15.475 -6.293 1.00 98.56 96 LEU A C 1
ATOM 733 O O . LEU A 1 96 ? 4.249 -16.328 -6.842 1.00 98.56 96 LEU A O 1
ATOM 737 N N . PHE A 1 97 ? 2.558 -14.850 -6.930 1.00 98.50 97 PHE A N 1
ATOM 738 C CA . PHE A 1 97 ? 2.240 -15.091 -8.337 1.00 98.50 97 PHE A CA 1
ATOM 739 C C . PHE A 1 97 ? 3.412 -14.728 -9.263 1.00 98.50 97 PHE A C 1
ATOM 741 O O . PHE A 1 97 ? 3.786 -15.518 -10.127 1.00 98.50 97 PHE A O 1
ATOM 748 N N . LEU A 1 98 ? 4.038 -13.566 -9.065 1.00 98.44 98 LEU A N 1
ATOM 749 C CA . LEU A 1 98 ? 5.186 -13.124 -9.859 1.00 98.44 98 LEU A CA 1
ATOM 750 C C . LEU A 1 98 ? 6.427 -13.990 -9.616 1.00 98.44 98 LEU A C 1
ATOM 752 O O . LEU A 1 98 ? 7.203 -14.212 -10.543 1.00 98.44 98 LEU A O 1
ATOM 756 N N . LEU A 1 99 ? 6.606 -14.513 -8.400 1.00 98.12 99 LEU A N 1
ATOM 757 C CA . LEU A 1 99 ? 7.680 -15.454 -8.089 1.00 98.12 99 LEU A CA 1
ATOM 758 C C . LEU A 1 99 ? 7.484 -16.789 -8.820 1.00 98.12 99 LEU A C 1
ATOM 760 O O . LEU A 1 99 ? 8.437 -17.325 -9.383 1.00 98.12 99 LEU A O 1
ATOM 764 N N . LEU A 1 100 ? 6.247 -17.291 -8.869 1.00 98.12 100 LEU A N 1
ATOM 765 C CA . LEU A 1 100 ? 5.898 -18.456 -9.682 1.00 98.12 100 LEU A CA 1
ATOM 766 C C . LEU A 1 100 ? 6.133 -18.181 -11.175 1.00 98.12 100 LEU A C 1
ATOM 768 O O . LEU A 1 100 ? 6.740 -18.998 -11.863 1.00 98.12 100 LEU A O 1
ATOM 772 N N . ALA A 1 101 ? 5.711 -17.016 -11.674 1.00 97.69 101 ALA A N 1
ATOM 773 C CA . ALA A 1 101 ? 5.942 -16.617 -13.061 1.00 97.69 101 ALA A CA 1
ATOM 774 C C . ALA A 1 101 ? 7.441 -16.529 -13.395 1.00 97.69 101 ALA A C 1
ATOM 776 O O . ALA A 1 101 ? 7.855 -16.980 -14.459 1.00 97.69 101 ALA A O 1
ATOM 777 N N . TYR A 1 102 ? 8.266 -16.013 -12.477 1.00 97.62 102 TYR A N 1
ATOM 778 C CA . TYR A 1 102 ? 9.724 -16.021 -12.606 1.00 97.62 102 TYR A CA 1
ATOM 779 C C . TYR A 1 102 ? 10.291 -17.443 -12.673 1.00 97.62 102 TYR A C 1
ATOM 781 O O . TYR A 1 102 ? 11.189 -17.698 -13.469 1.00 97.62 102 TYR A O 1
ATOM 789 N N . TRP A 1 103 ? 9.766 -18.373 -11.872 1.00 96.94 103 TRP A N 1
ATOM 790 C CA . TRP A 1 103 ? 10.218 -19.765 -11.894 1.00 96.94 103 TRP A CA 1
ATOM 791 C C . TRP A 1 103 ? 9.937 -20.449 -13.241 1.00 96.94 103 TRP A C 1
ATOM 793 O O . TRP A 1 103 ? 10.767 -21.214 -13.725 1.00 96.94 103 TRP A O 1
ATOM 803 N N . LEU A 1 104 ? 8.805 -20.131 -13.878 1.00 97.25 104 LEU A N 1
ATOM 804 C CA . LEU A 1 104 ? 8.446 -20.644 -15.205 1.00 97.25 104 LEU A CA 1
ATOM 805 C C . LEU A 1 104 ? 9.207 -19.945 -16.339 1.00 97.25 104 LEU A C 1
ATOM 807 O O . LEU A 1 104 ? 9.614 -20.585 -17.307 1.00 97.25 104 LEU A O 1
ATOM 811 N N . MET A 1 105 ? 9.368 -18.625 -16.240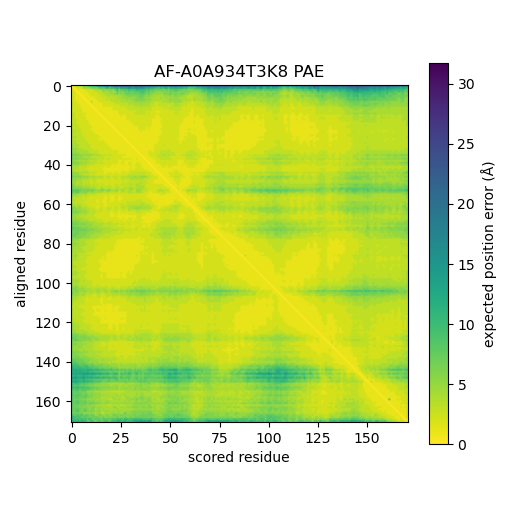 1.00 95.56 105 MET A N 1
ATOM 812 C CA . MET A 1 105 ? 9.994 -17.782 -17.258 1.00 95.56 105 MET A CA 1
ATOM 813 C C . MET A 1 105 ? 10.944 -16.782 -16.585 1.00 95.56 105 MET A C 1
ATOM 815 O O . MET A 1 105 ? 10.547 -15.651 -16.273 1.00 95.56 105 MET A O 1
ATOM 819 N N . PRO A 1 106 ? 12.209 -17.178 -16.348 1.00 96.38 106 PRO A N 1
ATOM 820 C CA . PRO A 1 106 ? 13.152 -16.346 -15.616 1.00 96.38 106 PRO A CA 1
ATOM 821 C C . PRO A 1 106 ? 13.466 -15.044 -16.356 1.00 96.38 106 PRO A C 1
ATOM 823 O O . PRO A 1 106 ? 14.138 -15.030 -17.387 1.00 96.38 106 PRO A O 1
ATOM 826 N N . ALA A 1 107 ? 13.016 -13.928 -15.788 1.00 95.75 107 ALA A N 1
ATOM 827 C CA . ALA A 1 107 ? 13.350 -12.584 -16.232 1.00 95.75 107 ALA A CA 1
ATOM 828 C C . ALA A 1 107 ? 13.739 -11.720 -15.028 1.00 95.75 107 ALA A C 1
ATOM 830 O O . ALA A 1 107 ? 13.127 -11.780 -13.963 1.00 95.75 107 ALA A O 1
ATOM 831 N N . TRP A 1 108 ? 14.752 -10.870 -15.193 1.00 95.38 108 TRP A N 1
ATOM 832 C CA . TRP A 1 108 ? 15.203 -9.985 -14.115 1.00 95.38 108 TRP A CA 1
ATOM 833 C C . TRP A 1 108 ? 14.074 -9.056 -13.633 1.00 95.38 108 TRP A C 1
ATOM 835 O O . TRP A 1 108 ? 13.927 -8.834 -12.435 1.00 95.38 108 TRP A O 1
ATOM 845 N N . ALA A 1 109 ? 13.234 -8.575 -14.556 1.00 95.81 109 ALA A N 1
ATOM 846 C CA . ALA A 1 109 ? 12.115 -7.691 -14.249 1.00 95.81 109 ALA A CA 1
ATOM 847 C C . ALA A 1 109 ? 11.032 -8.387 -13.408 1.00 95.81 109 ALA A C 1
ATOM 849 O O . ALA A 1 109 ? 10.526 -7.786 -12.462 1.00 95.81 109 ALA A O 1
ATOM 850 N N . THR A 1 110 ? 10.709 -9.656 -13.698 1.00 96.69 110 THR A N 1
ATOM 851 C CA . THR A 1 110 ? 9.721 -10.414 -12.910 1.00 96.69 110 THR A CA 1
ATOM 852 C C . THR A 1 110 ? 10.247 -10.718 -11.513 1.00 96.69 110 THR A C 1
ATOM 854 O O . THR A 1 110 ? 9.495 -10.594 -10.550 1.00 96.69 110 THR A O 1
ATOM 857 N N . LEU A 1 111 ? 11.546 -11.008 -11.369 1.00 96.75 111 LEU A N 1
ATOM 858 C CA . LEU A 1 111 ? 12.170 -11.195 -10.058 1.00 96.75 111 LEU A CA 1
ATOM 859 C C . LEU A 1 111 ? 12.160 -9.912 -9.217 1.00 96.75 111 LEU A C 1
ATOM 861 O O . LEU A 1 111 ? 11.842 -9.968 -8.029 1.00 96.75 111 LEU A O 1
ATOM 865 N N . ILE A 1 112 ? 12.501 -8.764 -9.816 1.00 96.69 112 ILE A N 1
ATOM 866 C CA . ILE A 1 112 ? 12.438 -7.463 -9.131 1.00 96.69 112 ILE A CA 1
ATOM 867 C C . ILE A 1 112 ? 11.002 -7.165 -8.708 1.00 96.69 112 ILE A C 1
ATOM 869 O O . ILE A 1 112 ? 10.777 -6.850 -7.544 1.00 96.69 112 ILE A O 1
ATOM 873 N N . ALA A 1 113 ? 10.031 -7.319 -9.611 1.00 98.00 113 ALA A N 1
ATOM 874 C CA . ALA A 1 113 ? 8.626 -7.074 -9.308 1.00 98.00 113 ALA A CA 1
ATOM 875 C C . ALA A 1 113 ? 8.105 -8.001 -8.194 1.00 98.00 113 ALA A C 1
ATOM 877 O O . ALA A 1 113 ? 7.436 -7.534 -7.274 1.00 98.00 113 ALA A O 1
ATOM 878 N N . ALA A 1 114 ? 8.465 -9.290 -8.219 1.00 98.31 114 ALA A N 1
ATOM 879 C CA . ALA A 1 114 ? 8.099 -10.249 -7.179 1.00 98.31 114 ALA A CA 1
ATOM 880 C C . ALA A 1 114 ? 8.657 -9.836 -5.811 1.00 98.31 114 ALA A C 1
ATOM 882 O O . ALA A 1 114 ? 7.904 -9.701 -4.847 1.00 98.31 114 ALA A O 1
ATOM 883 N N . LYS A 1 115 ? 9.970 -9.578 -5.730 1.00 97.88 115 LYS A N 1
ATOM 884 C CA . LYS A 1 115 ? 10.632 -9.158 -4.486 1.00 97.88 115 LYS A CA 1
ATOM 885 C C . LYS A 1 115 ? 10.073 -7.838 -3.965 1.00 97.88 115 LYS A C 1
ATOM 887 O O . LYS A 1 115 ? 9.778 -7.746 -2.780 1.00 97.88 115 LYS A O 1
ATOM 892 N N . ALA A 1 116 ? 9.889 -6.850 -4.838 1.00 97.25 116 ALA A N 1
ATOM 893 C CA . ALA A 1 116 ? 9.334 -5.553 -4.471 1.00 97.25 116 ALA A CA 1
ATOM 894 C C . ALA A 1 116 ? 7.889 -5.674 -3.960 1.00 97.25 116 ALA A C 1
ATOM 896 O O . ALA A 1 116 ? 7.550 -5.050 -2.962 1.00 97.25 116 ALA A O 1
ATOM 897 N N . SER A 1 117 ? 7.057 -6.527 -4.568 1.00 98.50 117 SER A N 1
ATOM 898 C CA . SER A 1 117 ? 5.683 -6.775 -4.105 1.00 98.50 117 SER A CA 1
ATOM 899 C C . SER A 1 117 ? 5.648 -7.447 -2.729 1.00 98.50 117 SER A C 1
ATOM 901 O O . SER A 1 117 ? 4.887 -7.039 -1.853 1.00 98.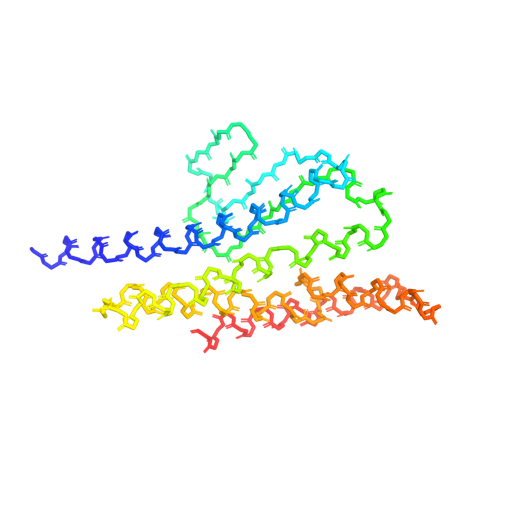50 117 SER A O 1
ATOM 903 N N . LEU A 1 118 ? 6.502 -8.453 -2.508 1.00 98.44 118 LEU A N 1
ATOM 904 C CA . LEU A 1 118 ? 6.626 -9.124 -1.209 1.00 98.44 118 LEU A CA 1
ATOM 905 C C . LEU A 1 118 ? 7.160 -8.175 -0.130 1.00 98.44 118 LEU A C 1
ATOM 907 O O . LEU A 1 118 ? 6.686 -8.200 1.003 1.00 98.44 118 LEU A O 1
ATOM 911 N N . LEU A 1 119 ? 8.116 -7.316 -0.485 1.00 97.19 119 LEU A N 1
ATOM 912 C CA . LEU A 1 119 ? 8.666 -6.305 0.409 1.00 97.19 119 LEU A CA 1
ATOM 913 C C . LEU A 1 119 ? 7.621 -5.241 0.764 1.00 97.19 119 LEU A C 1
ATOM 915 O O . LEU A 1 119 ? 7.484 -4.903 1.935 1.00 97.19 119 LEU A O 1
ATOM 919 N N . LEU A 1 120 ? 6.840 -4.771 -0.213 1.00 97.50 120 LEU A N 1
ATOM 920 C CA . LEU A 1 120 ? 5.731 -3.842 0.008 1.00 97.50 120 LEU A CA 1
ATOM 921 C C . LEU A 1 120 ? 4.693 -4.428 0.978 1.00 97.50 120 LEU A C 1
ATOM 923 O O . LEU A 1 120 ? 4.215 -3.721 1.864 1.00 97.50 120 LEU A O 1
ATOM 927 N N . ALA A 1 121 ? 4.386 -5.724 0.858 1.00 98.31 121 ALA A N 1
ATOM 928 C CA . ALA A 1 121 ? 3.536 -6.425 1.817 1.00 98.31 121 ALA A CA 1
ATOM 929 C C . ALA A 1 121 ? 4.182 -6.502 3.211 1.00 98.31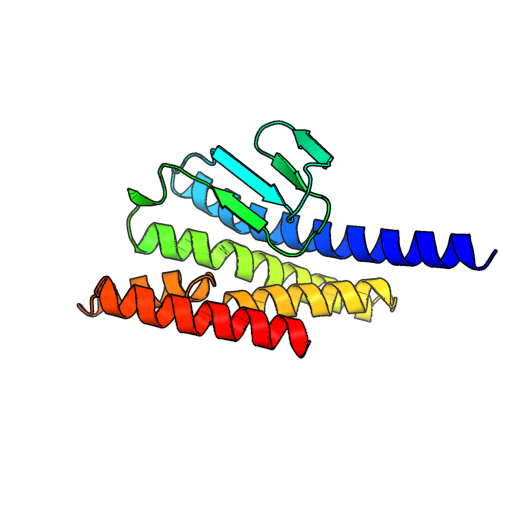 121 ALA A C 1
ATOM 931 O O . ALA A 1 121 ? 3.538 -6.188 4.208 1.00 98.31 121 ALA A O 1
ATOM 932 N N . ALA A 1 122 ? 5.456 -6.897 3.291 1.00 97.38 122 ALA A N 1
ATOM 933 C CA . ALA A 1 122 ? 6.165 -7.068 4.557 1.00 97.38 122 ALA A CA 1
ATOM 934 C C . ALA A 1 122 ? 6.302 -5.752 5.340 1.00 97.38 122 ALA A C 1
ATOM 936 O O . ALA A 1 122 ? 6.026 -5.724 6.537 1.00 97.38 122 ALA A O 1
ATOM 937 N N . ILE A 1 123 ? 6.675 -4.660 4.664 1.00 96.12 123 ILE A N 1
ATOM 938 C CA . ILE A 1 123 ? 6.801 -3.329 5.271 1.00 96.12 123 ILE A CA 1
ATOM 939 C C . ILE A 1 123 ? 5.444 -2.852 5.788 1.00 96.12 123 ILE A C 1
ATOM 941 O O . ILE A 1 123 ? 5.347 -2.410 6.930 1.00 96.12 123 ILE A O 1
ATOM 945 N N . AS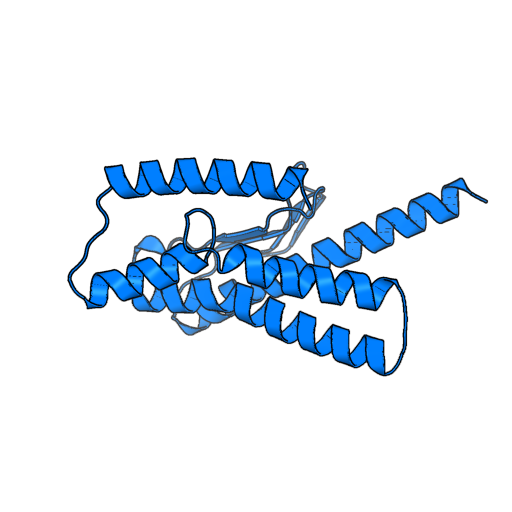N A 1 124 ? 4.377 -2.996 4.999 1.00 97.25 124 ASN A N 1
ATOM 946 C CA . ASN A 1 124 ? 3.056 -2.552 5.436 1.00 97.25 124 ASN A CA 1
ATOM 947 C C . ASN A 1 124 ? 2.430 -3.440 6.519 1.00 97.25 124 ASN A C 1
ATOM 949 O O . ASN A 1 124 ? 1.470 -3.022 7.152 1.00 97.25 124 ASN A O 1
ATOM 953 N N . LEU A 1 125 ? 2.980 -4.622 6.811 1.00 97.31 125 LEU A N 1
ATOM 954 C CA . LEU A 1 125 ? 2.575 -5.436 7.964 1.00 97.31 125 LEU A CA 1
ATOM 955 C C . LEU A 1 125 ? 3.305 -5.069 9.265 1.00 97.31 125 LEU A C 1
ATOM 957 O O . LEU A 1 125 ? 2.971 -5.619 10.317 1.00 97.31 125 LEU A O 1
ATOM 961 N N . ILE A 1 126 ? 4.262 -4.134 9.232 1.00 96.69 126 ILE A N 1
ATOM 962 C CA . ILE A 1 126 ? 4.913 -3.631 10.444 1.00 96.69 126 ILE A CA 1
ATOM 963 C C . ILE A 1 126 ? 3.839 -3.010 11.360 1.00 96.69 126 ILE A C 1
ATOM 965 O O . ILE A 1 126 ? 3.046 -2.179 10.914 1.00 96.69 126 ILE A O 1
ATOM 969 N N . PRO A 1 127 ? 3.791 -3.367 12.656 1.00 95.50 127 PRO A N 1
ATOM 970 C CA . PRO A 1 127 ? 2.742 -2.918 13.570 1.00 95.50 127 PRO A CA 1
ATOM 971 C C . PRO A 1 127 ? 3.008 -1.507 14.127 1.00 95.50 127 PRO A C 1
ATOM 973 O O . PRO A 1 127 ? 2.898 -1.273 15.329 1.00 95.50 127 PRO A O 1
ATOM 976 N N . LEU A 1 128 ? 3.380 -0.561 13.261 1.00 94.88 128 LEU A N 1
ATOM 977 C CA . LEU A 1 128 ? 3.671 0.832 13.606 1.00 94.88 128 LEU A CA 1
ATOM 978 C C . LEU A 1 128 ? 2.980 1.778 12.616 1.00 94.88 128 LEU A C 1
ATOM 980 O O . LEU A 1 128 ? 3.042 1.529 11.417 1.00 94.88 128 LEU A O 1
ATOM 984 N N . PRO A 1 129 ? 2.345 2.877 13.057 1.00 93.06 129 PRO A N 1
ATOM 985 C CA . PRO A 1 129 ? 1.876 3.902 12.129 1.00 93.06 129 PRO A CA 1
ATOM 986 C C . PRO A 1 129 ? 3.083 4.522 11.401 1.00 93.06 129 PRO A C 1
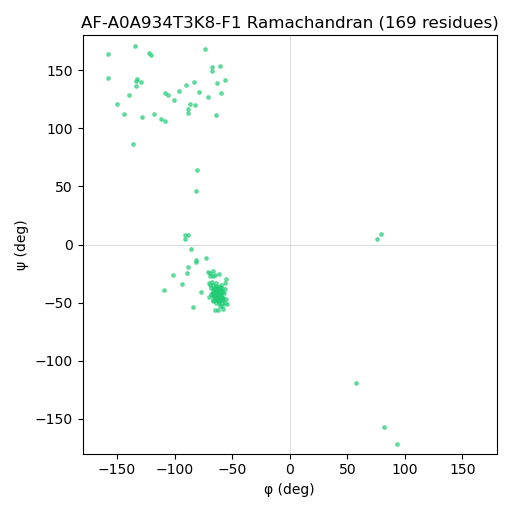ATOM 988 O O . PRO A 1 129 ? 4.074 4.797 12.070 1.00 93.06 129 PRO A O 1
ATOM 991 N N . PRO A 1 130 ? 3.036 4.810 10.089 1.00 91.94 130 PRO A N 1
ATOM 992 C CA . PRO A 1 130 ? 1.853 4.855 9.228 1.00 91.94 130 PRO A CA 1
ATOM 993 C C . PRO A 1 130 ? 1.498 3.536 8.514 1.00 91.94 130 PRO A C 1
ATOM 995 O O . PRO A 1 130 ? 0.577 3.545 7.708 1.00 91.94 130 PRO A O 1
ATOM 998 N N . PHE A 1 131 ? 2.194 2.430 8.784 1.00 95.88 131 PHE A N 1
ATOM 999 C CA . PHE A 1 131 ? 1.971 1.149 8.105 1.00 95.88 131 PHE A CA 1
ATOM 1000 C C . PHE A 1 131 ? 0.609 0.524 8.457 1.00 95.88 131 PHE A C 1
ATOM 1002 O O . PHE A 1 131 ? 0.103 0.669 9.577 1.00 95.88 131 PHE A O 1
ATOM 1009 N N . ASP A 1 132 ? 0.031 -0.231 7.521 1.00 96.56 132 ASP A N 1
ATOM 1010 C CA . ASP A 1 132 ? -1.299 -0.840 7.666 1.00 96.56 132 ASP A CA 1
ATOM 1011 C C . ASP A 1 132 ? -1.422 -1.803 8.849 1.00 96.56 132 ASP A C 1
ATOM 1013 O O . ASP A 1 132 ? -2.462 -1.867 9.517 1.00 96.56 132 ASP A O 1
ATOM 1017 N N . GLY A 1 133 ? -0.340 -2.526 9.144 1.00 95.44 133 GLY A N 1
ATOM 1018 C CA . GLY A 1 133 ? -0.233 -3.506 10.217 1.00 95.44 133 GLY A CA 1
ATOM 1019 C C . GLY A 1 133 ? -0.581 -2.920 11.579 1.00 95.44 133 GLY A C 1
ATOM 1020 O O . GLY A 1 133 ? -1.158 -3.613 12.420 1.00 95.44 133 GLY A O 1
ATOM 1021 N N . PHE A 1 134 ? -0.338 -1.622 11.782 1.00 96.31 134 PHE A N 1
ATOM 1022 C CA . PHE A 1 134 ? -0.773 -0.937 12.992 1.00 96.31 134 PHE A CA 1
ATOM 1023 C C . PHE A 1 134 ? -2.290 -0.965 13.169 1.00 96.31 134 PHE A C 1
ATOM 1025 O O . PHE A 1 134 ? -2.758 -1.253 14.266 1.00 96.31 134 PHE A O 1
ATOM 1032 N N . THR A 1 135 ? -3.074 -0.723 12.114 1.00 95.38 135 THR A N 1
ATOM 1033 C CA . THR A 1 135 ? -4.545 -0.724 12.211 1.00 95.38 135 THR A CA 1
ATOM 1034 C C . THR A 1 135 ? -5.071 -2.115 12.583 1.00 95.38 135 THR A C 1
ATOM 1036 O O . THR A 1 135 ? -6.025 -2.240 13.354 1.00 95.38 135 THR A O 1
ATOM 1039 N N . ILE A 1 136 ? -4.419 -3.170 12.087 1.00 95.44 136 ILE A N 1
ATOM 1040 C CA . ILE A 1 136 ? -4.750 -4.568 12.402 1.00 95.44 136 ILE A CA 1
ATOM 1041 C C . ILE A 1 136 ? -4.468 -4.871 13.879 1.00 95.44 136 ILE A C 1
ATOM 1043 O O . ILE A 1 136 ? -5.312 -5.438 14.587 1.00 95.44 136 ILE A O 1
ATOM 1047 N N . VAL A 1 137 ? -3.287 -4.479 14.362 1.00 95.44 137 VAL A N 1
ATOM 1048 C CA . VAL A 1 137 ? -2.894 -4.671 15.762 1.00 95.44 137 VAL A CA 1
ATOM 1049 C C . VAL A 1 137 ? -3.755 -3.827 16.693 1.00 95.44 137 VAL A C 1
ATOM 1051 O O . VAL A 1 137 ? -4.220 -4.337 17.707 1.00 95.44 137 VAL A O 1
ATOM 1054 N N . GLU A 1 138 ? -4.050 -2.583 16.331 1.00 94.94 138 GLU A N 1
ATOM 1055 C CA . GLU A 1 138 ? -4.926 -1.696 17.093 1.00 94.94 138 GLU A CA 1
ATOM 1056 C C . GLU A 1 138 ? -6.321 -2.305 17.280 1.00 94.94 138 GLU A C 1
ATOM 1058 O O . GLU A 1 138 ? -6.820 -2.364 18.405 1.00 94.94 138 GLU A O 1
ATOM 1063 N N . ALA A 1 139 ? -6.936 -2.831 16.217 1.00 93.88 139 ALA A N 1
ATOM 1064 C CA . ALA A 1 139 ? -8.220 -3.520 16.334 1.00 93.88 139 ALA A CA 1
ATOM 1065 C C . ALA A 1 139 ? -8.126 -4.774 17.224 1.00 93.88 139 ALA A C 1
ATOM 1067 O O . ALA A 1 139 ? -9.025 -5.048 18.022 1.00 93.88 139 ALA A O 1
ATOM 1068 N N . SER A 1 140 ? -7.018 -5.515 17.133 1.00 93.44 140 SER A N 1
ATOM 1069 C CA . SER A 1 140 ? -6.768 -6.709 17.952 1.00 93.44 140 SER A CA 1
ATOM 1070 C C . SER A 1 140 ? -6.586 -6.379 19.439 1.00 93.44 140 SER A C 1
ATOM 1072 O O . SER A 1 140 ? -7.082 -7.109 20.297 1.00 93.44 140 SER A O 1
ATOM 1074 N N . LEU A 1 141 ? -5.912 -5.272 19.755 1.00 94.19 141 LEU A N 1
ATOM 1075 C CA . LEU A 1 141 ? -5.752 -4.755 21.115 1.00 94.19 141 LEU A CA 1
ATOM 1076 C C . LEU A 1 141 ? -7.084 -4.250 21.673 1.00 94.19 141 LEU A C 1
ATOM 1078 O O . LEU A 1 141 ? -7.445 -4.596 22.799 1.00 94.19 141 LEU A O 1
ATOM 1082 N N . ALA A 1 142 ? -7.863 -3.530 20.862 1.00 92.81 142 ALA A N 1
ATOM 1083 C CA . ALA A 1 142 ? -9.172 -3.025 21.261 1.00 92.81 142 ALA A CA 1
ATOM 1084 C C . ALA A 1 142 ? -10.146 -4.156 21.636 1.00 92.81 142 ALA A C 1
ATOM 1086 O O . ALA A 1 142 ? -10.880 -4.022 22.615 1.00 92.81 142 ALA A O 1
ATOM 1087 N N . ARG A 1 143 ? -10.102 -5.303 20.937 1.00 91.69 143 ARG A N 1
ATOM 1088 C CA . ARG A 1 143 ? -10.861 -6.519 21.306 1.00 91.69 143 ARG A CA 1
ATOM 1089 C C . ARG A 1 143 ? -10.482 -7.084 22.678 1.00 91.69 143 ARG A C 1
ATOM 1091 O O . ARG A 1 143 ? -11.297 -7.747 23.307 1.00 91.69 143 ARG A O 1
ATOM 1098 N N . ARG A 1 144 ? -9.262 -6.819 23.149 1.00 93.3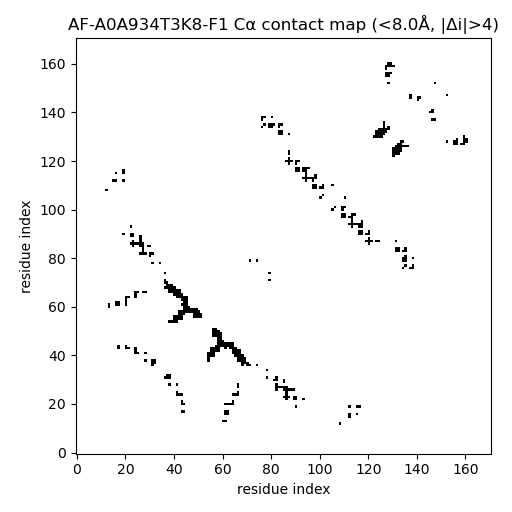1 144 ARG A N 1
ATOM 1099 C CA . ARG A 1 144 ? -8.770 -7.200 24.485 1.00 93.31 144 ARG A CA 1
ATOM 1100 C C . ARG A 1 144 ? -9.011 -6.111 25.538 1.00 93.31 144 ARG A C 1
ATOM 1102 O O . ARG A 1 144 ? -8.487 -6.211 26.640 1.00 93.31 144 ARG A O 1
ATOM 1109 N N . GLY A 1 145 ? -9.758 -5.058 25.199 1.00 91.44 145 GLY A N 1
ATOM 1110 C CA . GLY A 1 145 ? -10.001 -3.914 26.081 1.00 91.44 145 GLY A CA 1
ATOM 1111 C C . GLY A 1 145 ? -8.817 -2.949 26.205 1.00 91.44 145 GLY A C 1
ATOM 1112 O O . GLY A 1 145 ? -8.900 -1.989 26.966 1.00 91.44 145 GLY A O 1
ATOM 1113 N N . LEU A 1 146 ? -7.734 -3.162 25.450 1.00 91.44 146 LEU A N 1
ATOM 1114 C CA . LEU A 1 146 ? -6.562 -2.291 25.448 1.00 91.44 146 LEU A CA 1
ATOM 1115 C C . LEU A 1 146 ? -6.758 -1.188 24.407 1.00 91.44 146 LEU A C 1
ATOM 1117 O O . LEU A 1 146 ? -6.861 -1.457 23.210 1.00 91.44 146 LEU A O 1
ATOM 1121 N N . ARG A 1 147 ? -6.822 0.063 24.863 1.00 89.88 147 ARG A N 1
ATOM 1122 C CA . ARG A 1 147 ? -6.938 1.238 23.994 1.00 89.88 147 ARG A CA 1
ATOM 1123 C C . ARG A 1 147 ? -5.629 2.008 23.999 1.00 89.88 147 ARG A C 1
ATOM 1125 O O . ARG A 1 147 ? -5.095 2.291 25.064 1.00 89.88 147 ARG A O 1
ATOM 1132 N N . ILE A 1 148 ? -5.147 2.333 22.804 1.00 89.31 148 ILE A N 1
ATOM 1133 C CA . ILE A 1 148 ? -3.985 3.197 22.612 1.00 89.31 148 ILE A CA 1
ATOM 1134 C C . ILE A 1 148 ? -4.470 4.641 22.713 1.00 89.31 148 ILE A C 1
ATOM 1136 O O . ILE A 1 148 ? -5.348 5.049 21.948 1.00 89.31 148 ILE A O 1
ATOM 1140 N N . ASP A 1 149 ? -3.930 5.400 23.662 1.00 91.75 149 ASP A N 1
ATOM 1141 C CA . ASP A 1 149 ? -4.247 6.821 23.791 1.00 91.75 149 ASP A CA 1
ATOM 1142 C C . ASP A 1 149 ? -3.583 7.661 22.679 1.00 91.75 149 ASP A C 1
ATOM 1144 O O . ASP A 1 149 ? -2.733 7.191 21.915 1.00 91.75 149 ASP A O 1
ATOM 1148 N N . GLU A 1 150 ? -3.981 8.928 22.547 1.00 88.88 150 GLU A N 1
ATOM 1149 C CA . GLU A 1 150 ? -3.421 9.799 21.509 1.00 88.88 150 GLU A CA 1
ATOM 1150 C C . GLU A 1 150 ? -1.919 10.067 21.680 1.00 88.88 150 GLU A C 1
ATOM 1152 O O . GLU A 1 150 ? -1.208 10.211 20.684 1.00 88.88 150 GLU A O 1
ATOM 1157 N N . GLY A 1 151 ? -1.423 10.129 22.917 1.00 92.12 151 GLY A N 1
ATOM 1158 C CA . GLY A 1 151 ? -0.007 10.330 23.216 1.00 92.12 151 GLY A CA 1
ATOM 1159 C C . GLY A 1 151 ? 0.832 9.139 22.761 1.00 92.12 151 GLY A C 1
ATOM 1160 O O . GLY A 1 151 ? 1.802 9.313 22.020 1.00 92.12 151 GLY A O 1
ATOM 1161 N N . GLN A 1 152 ? 0.404 7.927 23.110 1.00 91.56 152 GLN A N 1
ATOM 1162 C CA . GLN A 1 152 ? 0.997 6.671 22.657 1.00 91.56 152 GLN A CA 1
ATOM 1163 C C . GLN A 1 152 ? 0.957 6.566 21.132 1.00 91.56 152 GLN A C 1
ATOM 1165 O O . GLN A 1 152 ? 1.968 6.252 20.506 1.00 91.56 152 GLN A O 1
ATOM 1170 N N . ARG A 1 153 ? -0.177 6.897 20.500 1.00 91.88 153 ARG A N 1
ATOM 1171 C CA . ARG A 1 153 ? -0.296 6.887 19.036 1.00 91.88 153 ARG A CA 1
ATOM 1172 C C . ARG A 1 153 ? 0.689 7.855 18.378 1.00 91.88 153 ARG A C 1
ATOM 1174 O O . ARG A 1 153 ? 1.311 7.488 17.384 1.00 91.88 153 ARG A O 1
ATOM 1181 N N . ARG A 1 154 ? 0.865 9.067 18.918 1.00 91.94 154 ARG A N 1
ATOM 1182 C CA . ARG A 1 154 ? 1.843 10.046 18.403 1.00 91.94 154 ARG A CA 1
ATOM 1183 C C . ARG A 1 154 ? 3.280 9.548 18.542 1.00 91.94 154 ARG A C 1
ATOM 1185 O O . ARG A 1 154 ? 4.057 9.700 17.604 1.00 91.94 154 ARG A O 1
ATOM 1192 N N . GLN A 1 155 ? 3.625 8.934 19.674 1.00 93.38 155 GLN A N 1
ATOM 1193 C CA . GLN A 1 155 ? 4.949 8.338 19.881 1.00 93.38 155 GLN A CA 1
ATOM 1194 C C . GLN A 1 155 ? 5.209 7.197 18.893 1.00 93.38 155 GLN A C 1
ATOM 1196 O O . GLN A 1 155 ? 6.238 7.191 18.222 1.00 93.38 155 GLN A O 1
ATOM 1201 N N . LEU A 1 156 ? 4.253 6.276 18.744 1.00 94.12 156 LEU A N 1
ATOM 1202 C CA . LEU A 1 156 ? 4.349 5.175 17.784 1.00 94.12 156 LEU A CA 1
ATOM 1203 C C . LEU A 1 156 ? 4.452 5.684 16.344 1.00 94.12 156 LEU A C 1
ATOM 1205 O O . LEU A 1 156 ? 5.233 5.141 15.571 1.00 94.12 156 LEU A O 1
ATOM 1209 N N . PHE A 1 157 ? 3.727 6.752 15.996 1.00 93.25 157 PHE A N 1
ATOM 1210 C CA . PHE A 1 157 ? 3.833 7.393 14.686 1.00 93.25 157 PHE A CA 1
ATOM 1211 C C . PHE A 1 157 ? 5.230 7.982 14.452 1.00 93.25 157 PHE A C 1
ATOM 1213 O O . PHE A 1 157 ? 5.812 7.763 13.396 1.00 93.25 157 PHE A O 1
ATOM 1220 N N . ALA A 1 158 ? 5.816 8.680 15.431 1.00 93.50 158 ALA A N 1
ATOM 1221 C CA . ALA A 1 158 ? 7.183 9.192 15.313 1.00 93.50 158 ALA A CA 1
ATOM 1222 C C . ALA A 1 158 ? 8.210 8.060 15.121 1.00 93.50 158 ALA A C 1
ATOM 1224 O O . ALA A 1 158 ? 9.079 8.154 14.251 1.00 93.50 158 ALA A O 1
ATOM 1225 N N . ILE A 1 159 ? 8.073 6.968 15.880 1.00 94.75 159 ILE A N 1
ATOM 1226 C CA . ILE A 1 159 ? 8.919 5.774 15.739 1.00 94.75 159 ILE A CA 1
ATOM 1227 C C . ILE A 1 159 ? 8.746 5.151 14.349 1.00 94.75 159 ILE A C 1
ATOM 1229 O O . ILE A 1 159 ? 9.734 4.801 13.701 1.00 94.75 159 ILE A O 1
ATOM 1233 N N . GLY A 1 160 ? 7.514 5.029 13.859 1.00 92.50 160 GLY A N 1
ATOM 1234 C CA . GLY A 1 160 ? 7.255 4.446 12.548 1.00 92.50 160 GLY A CA 1
ATOM 1235 C C . GLY A 1 160 ? 7.708 5.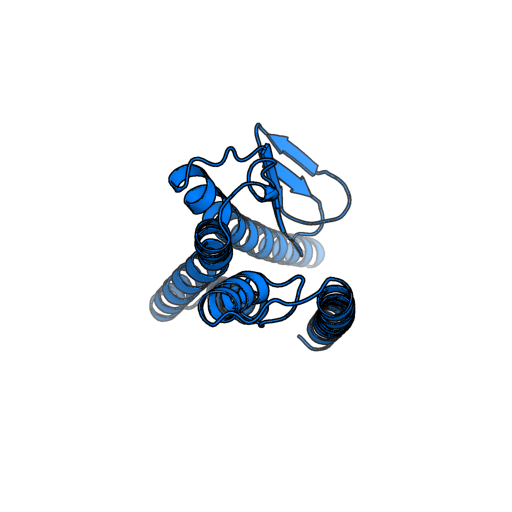327 11.383 1.00 92.50 160 GLY A C 1
ATOM 1236 O O . GLY A 1 160 ? 8.242 4.791 10.418 1.00 92.50 160 GLY A O 1
ATOM 1237 N N . ILE A 1 161 ? 7.646 6.660 11.490 1.00 92.62 161 ILE A N 1
ATOM 1238 C CA . ILE A 1 161 ? 8.291 7.562 10.517 1.00 92.62 161 ILE A CA 1
ATOM 1239 C C . ILE A 1 161 ? 9.810 7.362 10.517 1.00 92.62 161 ILE A C 1
ATOM 1241 O O . ILE A 1 161 ? 10.401 7.219 9.448 1.00 92.62 161 ILE A O 1
ATOM 1245 N N . GLY A 1 162 ? 10.446 7.287 11.692 1.00 92.56 162 GLY A N 1
ATOM 1246 C CA . GLY A 1 162 ? 11.878 6.982 11.791 1.00 92.56 162 GLY A CA 1
ATOM 1247 C C . GLY A 1 162 ? 12.232 5.627 11.168 1.00 92.56 162 GLY A C 1
ATOM 1248 O O . GLY A 1 162 ? 13.210 5.517 10.431 1.00 92.56 162 GLY A O 1
ATOM 1249 N N . THR A 1 163 ? 11.384 4.621 11.388 1.00 91.06 163 THR A N 1
ATOM 1250 C CA . THR A 1 163 ? 11.507 3.286 10.784 1.00 91.06 163 THR A CA 1
ATOM 1251 C C . THR A 1 163 ? 11.383 3.359 9.263 1.00 91.06 163 THR A C 1
ATOM 1253 O O . THR A 1 163 ? 12.213 2.798 8.558 1.00 91.06 163 THR A O 1
ATOM 1256 N N . MET A 1 164 ? 10.401 4.096 8.739 1.00 88.62 164 MET A N 1
ATOM 1257 C CA . MET A 1 164 ? 10.200 4.285 7.301 1.00 88.62 164 MET A CA 1
ATOM 1258 C C . MET A 1 164 ? 11.409 4.957 6.639 1.00 88.62 164 MET A C 1
ATOM 1260 O O . MET A 1 164 ? 11.863 4.499 5.591 1.00 88.62 164 MET A O 1
ATOM 1264 N N . VAL A 1 165 ? 11.970 6.001 7.261 1.00 89.00 165 VAL A N 1
ATOM 1265 C CA . VAL A 1 165 ? 13.184 6.671 6.767 1.00 89.00 165 VAL A CA 1
ATOM 1266 C C . VAL A 1 165 ? 14.370 5.711 6.770 1.00 89.00 165 VAL A C 1
ATOM 1268 O O . VAL A 1 165 ? 15.058 5.603 5.761 1.00 89.00 165 VAL A O 1
ATOM 1271 N N . LEU A 1 166 ? 14.584 4.974 7.864 1.00 91.44 166 LEU A N 1
ATOM 1272 C CA . LEU A 1 166 ? 15.668 3.996 7.954 1.00 91.44 166 LEU A CA 1
ATOM 1273 C C . LEU A 1 166 ? 15.544 2.913 6.875 1.00 91.44 166 LEU A C 1
ATOM 1275 O O . LEU A 1 166 ? 16.517 2.628 6.185 1.00 91.44 166 LEU A O 1
ATOM 1279 N N . LEU A 1 167 ? 14.349 2.347 6.694 1.00 88.06 167 LEU A N 1
ATOM 1280 C CA . LEU A 1 167 ? 14.089 1.342 5.662 1.00 88.06 167 LEU A CA 1
ATOM 1281 C C . LEU A 1 167 ? 14.350 1.894 4.259 1.00 88.06 167 LEU A C 1
ATOM 1283 O O . LEU A 1 167 ? 14.958 1.208 3.450 1.00 88.06 167 LEU A O 1
ATOM 1287 N N . THR A 1 168 ? 13.968 3.146 3.997 1.00 82.44 168 THR A N 1
ATOM 1288 C CA . THR A 1 168 ? 14.220 3.811 2.707 1.00 82.44 168 THR A CA 1
ATOM 1289 C C . THR A 1 168 ? 15.716 4.011 2.426 1.00 82.44 168 THR A C 1
ATOM 1291 O O . THR A 1 168 ? 16.110 4.111 1.271 1.00 82.44 168 THR A O 1
ATOM 1294 N N . LEU A 1 169 ? 16.558 4.099 3.462 1.00 82.94 169 LEU A N 1
ATOM 1295 C CA . LEU A 1 169 ? 18.006 4.284 3.314 1.00 82.94 169 LEU A CA 1
ATOM 1296 C C . LEU A 1 169 ? 18.786 2.967 3.206 1.00 82.94 169 LEU A C 1
ATOM 1298 O O . LEU A 1 169 ? 19.908 2.973 2.703 1.00 82.94 169 LEU A O 1
ATOM 1302 N N . VAL A 1 170 ? 18.238 1.870 3.736 1.00 84.88 170 VAL A N 1
ATOM 1303 C CA . VAL A 1 170 ? 18.939 0.579 3.867 1.00 84.88 170 VAL A CA 1
ATOM 1304 C C . VAL A 1 170 ? 18.538 -0.427 2.781 1.00 84.88 170 VAL A C 1
ATOM 1306 O O . VAL A 1 170 ? 19.330 -1.319 2.474 1.00 84.88 170 VAL A O 1
ATOM 1309 N N . LEU A 1 171 ? 17.329 -0.307 2.227 1.00 78.69 171 LEU A N 1
ATOM 1310 C CA . LEU A 1 171 ? 16.782 -1.187 1.185 1.00 78.69 171 LEU A CA 1
ATOM 1311 C C . LEU A 1 171 ? 17.020 -0.622 -0.218 1.00 78.69 171 LEU A C 1
ATOM 1313 O O . LEU A 1 171 ? 17.312 -1.446 -1.115 1.00 78.69 171 LEU A O 1
#

Nearest PDB structures (foldseek):
  7rmg-assembly1_R  TM=4.655E-01  e=7.235E+00  Homo sapiens
  5ffd-assembly1_A  TM=4.594E-01  e=9.642E+00  Synechocystis sp. PCC 6803

Secondary structure (DSSP, 8-state):
-HHHHHHHHHHHHHHHHHHHHHHHHHHHHHHHHHTTPPP-EEEEEEEEEEEEETTEEEEEEEEEEEEE-TTTTTS-HHHHHHHHHHHHHHHHHHHHHHHHHHHHS--HHHHHHHHHHHHHHHHHTSSSTTSHHHHHHHHHHHHTT----HHHHHHHHHHHHHHHHHHHHH-

Organism: NCBI:txid2801341

Solvent-accessible surface area (backbone atoms only — not comparable to full-atom values): 8558 Å² total; per-residue (Å²): 116,68,66,60,53,50,52,52,52,53,51,49,52,49,50,46,42,40,51,47,40,47,50,19,35,47,23,23,42,51,39,31,48,75,72,74,31,58,73,66,35,36,36,37,26,38,79,60,75,72,51,73,56,93,50,38,37,38,24,72,39,52,80,48,64,43,60,38,40,86,43,56,82,76,45,53,55,63,58,44,18,53,20,35,49,27,16,33,48,39,17,37,54,50,11,55,51,30,45,52,47,21,71,77,53,79,41,74,65,38,46,50,46,12,53,52,21,38,46,55,16,54,57,30,51,38,74,31,33,88,28,35,21,20,44,40,50,50,35,56,36,45,77,72,73,46,76,82,50,74,68,57,48,52,51,40,30,54,51,26,50,52,48,52,54,50,49,70,74,74,111

Foldseek 3Di:
DVVVVVVVVVVLVQVLLQVLLVQLQVQLCVLCVVQVFDFQAKEAADDDFPDDDRRYTYHDGRDDIDGDTPCLVVDDLVSLLSSLLRSLVSLQVQLVVLVVVCVVPPDPSSPVSSVVSNVLSVLLCPCAPPRSVVSNVQNVCVVVVHHQDPVNNVVSNVVSVVVVVVVVVPD